Protein AF-A0A059LB56-F1 (afdb_monomer_lite)

Structure (mmCIF, N/CA/C/O backbone):
data_AF-A0A059LB56-F1
#
_entry.id   AF-A0A059LB56-F1
#
loop_
_atom_site.group_PDB
_atom_site.id
_atom_site.type_symbol
_atom_site.label_atom_id
_atom_site.label_alt_id
_atom_site.label_comp_id
_atom_site.label_asym_id
_atom_site.label_entity_id
_atom_site.label_seq_id
_atom_site.pdbx_PDB_ins_code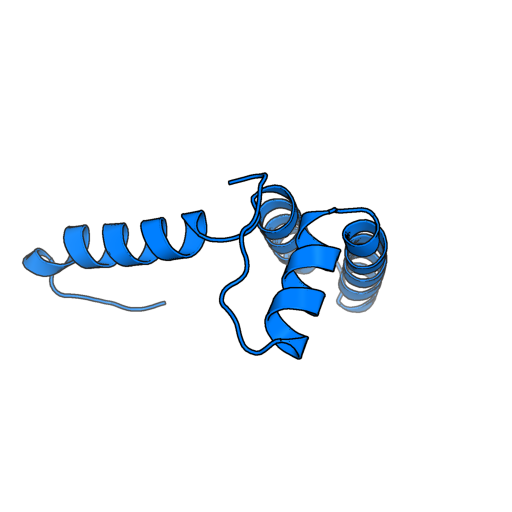
_atom_site.Cartn_x
_atom_site.Cartn_y
_atom_site.Cartn_z
_atom_site.occupancy
_atom_site.B_iso_or_equiv
_atom_site.auth_seq_id
_atom_site.auth_comp_id
_atom_site.auth_asym_id
_atom_site.auth_atom_id
_atom_site.pdbx_PDB_model_num
ATOM 1 N N . SER A 1 1 ? -8.987 -12.122 -1.988 1.00 71.12 1 SER A N 1
ATOM 2 C CA . SER A 1 1 ? -10.385 -11.694 -1.772 1.00 71.12 1 SER A CA 1
ATOM 3 C C . SER A 1 1 ? -11.022 -12.556 -0.693 1.00 71.12 1 SER A C 1
ATOM 5 O O . SER A 1 1 ? -10.719 -13.742 -0.665 1.00 71.12 1 SER A O 1
ATOM 7 N N . LYS A 1 2 ? -11.845 -11.981 0.199 1.00 82.94 2 LYS A N 1
ATOM 8 C CA . LYS A 1 2 ? -12.576 -12.681 1.278 1.00 82.94 2 LYS A CA 1
ATOM 9 C C . LYS A 1 2 ? -14.079 -12.536 1.018 1.00 82.94 2 LYS A C 1
ATOM 11 O O . LYS A 1 2 ? -14.514 -11.440 0.682 1.00 82.94 2 LYS A O 1
ATOM 16 N N . ALA A 1 3 ? -14.841 -13.620 1.149 1.00 90.12 3 ALA A N 1
ATOM 17 C CA . ALA A 1 3 ? -16.303 -13.597 1.090 1.00 90.12 3 ALA A CA 1
ATOM 18 C C . ALA A 1 3 ? -16.864 -13.713 2.512 1.00 90.12 3 ALA A C 1
ATOM 20 O O . ALA A 1 3 ? -16.348 -14.498 3.308 1.00 90.12 3 ALA A O 1
ATOM 21 N N . VAL A 1 4 ? -17.889 -12.922 2.825 1.00 90.88 4 VAL A N 1
ATOM 22 C CA . VAL A 1 4 ? -18.561 -12.913 4.131 1.00 90.88 4 VAL A CA 1
ATOM 23 C C . VAL A 1 4 ? -20.080 -12.935 3.944 1.00 90.88 4 VAL A C 1
ATOM 25 O O . VAL A 1 4 ? -20.562 -12.493 2.896 1.00 90.88 4 VAL A O 1
ATOM 28 N N . PRO A 1 5 ? -20.837 -13.443 4.930 1.00 95.00 5 PRO A N 1
ATOM 29 C CA . PRO A 1 5 ? -22.288 -13.303 4.976 1.00 95.00 5 PRO A CA 1
ATOM 30 C C . PRO A 1 5 ? -22.752 -11.845 4.811 1.00 95.00 5 PRO A C 1
ATOM 32 O O . PRO A 1 5 ? -22.056 -10.909 5.212 1.00 95.00 5 PRO A O 1
ATOM 35 N N . ALA A 1 6 ? -23.925 -11.645 4.201 1.00 92.12 6 ALA A N 1
ATOM 36 C CA . ALA A 1 6 ? -24.428 -10.313 3.845 1.00 92.12 6 ALA A CA 1
ATOM 37 C C . ALA A 1 6 ? -24.647 -9.399 5.066 1.00 92.12 6 ALA A C 1
ATOM 39 O O . ALA A 1 6 ? -24.417 -8.195 4.987 1.00 92.12 6 ALA A O 1
ATOM 40 N N . ASP A 1 7 ? -25.043 -9.979 6.195 1.00 93.50 7 ASP A N 1
ATOM 41 C CA . ASP A 1 7 ? -25.219 -9.315 7.489 1.00 93.50 7 ASP A CA 1
ATOM 42 C C . ASP A 1 7 ? -23.896 -8.825 8.101 1.00 93.50 7 ASP A C 1
ATOM 44 O O . ASP A 1 7 ? -23.892 -7.841 8.832 1.00 93.50 7 ASP A O 1
ATOM 48 N N . GLN A 1 8 ? -22.766 -9.446 7.751 1.00 93.25 8 GLN A N 1
ATOM 49 C CA . GLN A 1 8 ? -21.427 -9.072 8.231 1.00 93.25 8 GLN A CA 1
ATOM 50 C C . GLN A 1 8 ? -20.652 -8.189 7.243 1.00 93.25 8 GLN A C 1
ATOM 52 O O . GLN A 1 8 ? -19.568 -7.693 7.559 1.00 93.25 8 GLN A O 1
ATOM 57 N N . LEU A 1 9 ? -21.196 -7.975 6.039 1.00 92.56 9 LEU A N 1
ATOM 58 C CA . LEU A 1 9 ? -20.513 -7.280 4.950 1.00 92.56 9 LEU A CA 1
ATOM 59 C C . LEU A 1 9 ? -20.047 -5.882 5.357 1.00 92.56 9 LEU A C 1
ATOM 61 O O . LEU A 1 9 ? -18.886 -5.532 5.159 1.00 92.56 9 LEU A O 1
ATOM 65 N N . MET A 1 10 ? -20.944 -5.078 5.929 1.00 95.00 10 MET A N 1
ATOM 66 C CA . MET A 1 10 ? -20.642 -3.679 6.239 1.00 95.00 10 MET A CA 1
ATOM 67 C C . MET A 1 10 ? -19.592 -3.530 7.338 1.00 95.00 10 MET A C 1
ATOM 69 O O . MET A 1 10 ? -18.795 -2.589 7.300 1.00 95.00 10 MET A O 1
ATOM 73 N N . ASP A 1 11 ? -19.570 -4.453 8.293 1.00 94.00 11 ASP A N 1
ATOM 74 C CA . ASP A 1 11 ? -18.619 -4.411 9.398 1.00 94.00 11 ASP A CA 1
ATOM 75 C C . ASP A 1 11 ? -17.231 -4.852 8.938 1.00 94.00 11 ASP A C 1
ATOM 77 O O . ASP A 1 11 ? -16.245 -4.175 9.235 1.00 94.00 11 ASP A O 1
ATOM 81 N N . GLU A 1 12 ? -17.150 -5.889 8.101 1.00 93.06 12 GLU A N 1
ATOM 82 C CA . GLU A 1 12 ? -15.893 -6.290 7.467 1.00 93.06 12 GLU A CA 1
ATOM 83 C C . GLU A 1 12 ? -15.352 -5.185 6.540 1.00 93.06 12 GLU A C 1
ATOM 85 O O . GLU A 1 12 ? -14.166 -4.856 6.595 1.00 93.06 12 GLU A O 1
ATOM 90 N N . VAL A 1 13 ? -16.208 -4.558 5.721 1.00 93.06 13 VAL A N 1
ATOM 91 C CA . VAL A 1 13 ? -15.809 -3.449 4.834 1.00 93.06 13 VAL A CA 1
ATOM 92 C C . VAL A 1 13 ? -15.249 -2.280 5.641 1.00 93.06 13 VAL A C 1
ATOM 94 O O . VAL A 1 13 ? -14.197 -1.744 5.285 1.00 93.06 13 VAL A O 1
ATOM 97 N N . ARG A 1 14 ? -15.903 -1.897 6.744 1.00 94.75 14 ARG A N 1
ATOM 98 C CA . ARG A 1 14 ? -15.405 -0.836 7.631 1.00 94.75 14 ARG A CA 1
ATOM 99 C C . ARG A 1 14 ? -14.083 -1.209 8.289 1.00 94.75 14 ARG A C 1
ATOM 101 O O . ARG A 1 14 ? -13.192 -0.365 8.335 1.00 94.75 14 ARG A O 1
ATOM 108 N N . ALA A 1 15 ? -13.928 -2.450 8.744 1.00 93.75 15 ALA A N 1
ATOM 109 C CA . ALA A 1 15 ? -12.677 -2.924 9.329 1.00 93.75 15 ALA A CA 1
ATOM 110 C C . ALA A 1 15 ? -11.516 -2.858 8.320 1.00 93.75 15 ALA A C 1
ATOM 112 O O . ALA A 1 15 ? -10.431 -2.368 8.642 1.00 93.75 15 ALA A O 1
ATOM 113 N N . VAL A 1 16 ? -11.750 -3.281 7.074 1.00 92.44 16 VAL A N 1
ATOM 114 C CA . VAL A 1 16 ? -10.754 -3.186 5.997 1.00 92.44 16 VAL A CA 1
ATOM 115 C C . VAL A 1 16 ? -10.448 -1.727 5.663 1.00 92.44 16 VAL A C 1
ATOM 117 O O . VAL A 1 16 ? -9.278 -1.365 5.560 1.00 92.44 16 VAL A O 1
ATOM 120 N N . ALA A 1 17 ? -11.468 -0.876 5.532 1.00 90.81 17 ALA A N 1
ATOM 121 C CA . ALA A 1 17 ? -11.284 0.541 5.230 1.00 90.81 17 ALA A CA 1
ATOM 122 C C . ALA A 1 17 ? -10.490 1.264 6.328 1.00 9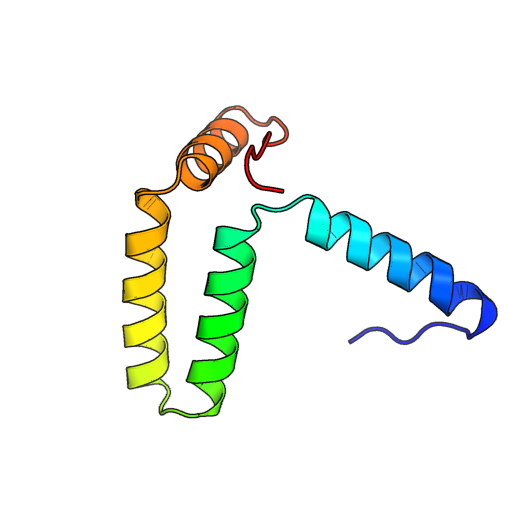0.81 17 ALA A C 1
ATOM 124 O O . ALA A 1 17 ? -9.562 2.003 6.012 1.00 90.81 17 ALA A O 1
ATOM 125 N N . ALA A 1 18 ? -10.795 1.004 7.603 1.00 92.06 18 ALA A N 1
ATOM 126 C CA . ALA A 1 18 ? -10.062 1.560 8.739 1.00 92.06 18 ALA A CA 1
ATOM 127 C C . ALA A 1 18 ? -8.592 1.120 8.736 1.00 92.06 18 ALA A C 1
ATOM 129 O O . ALA A 1 18 ? -7.699 1.938 8.947 1.00 92.06 18 ALA A O 1
ATOM 130 N N . ARG A 1 19 ? -8.326 -0.153 8.416 1.00 90.56 19 ARG A N 1
ATOM 131 C CA . ARG A 1 19 ? -6.959 -0.660 8.261 1.00 90.56 19 ARG A CA 1
ATOM 132 C C . ARG A 1 19 ? -6.228 0.003 7.096 1.00 90.56 19 ARG A C 1
ATOM 134 O O . ARG A 1 19 ? -5.052 0.302 7.218 1.00 90.56 19 ARG A O 1
ATOM 141 N N . VAL A 1 20 ? -6.888 0.225 5.961 1.00 89.56 20 VAL A N 1
ATOM 142 C CA . VAL A 1 20 ? -6.269 0.926 4.823 1.00 89.56 20 VAL A CA 1
ATOM 143 C C . VAL A 1 20 ? -5.982 2.389 5.185 1.00 89.56 20 VAL A C 1
ATOM 145 O O . VAL A 1 20 ? -4.905 2.892 4.881 1.00 89.56 20 VAL A O 1
ATOM 148 N N . ALA A 1 21 ? -6.907 3.047 5.885 1.00 89.00 21 ALA A N 1
ATOM 149 C CA . ALA A 1 21 ? -6.772 4.431 6.334 1.00 89.00 21 ALA A CA 1
ATOM 150 C C . ALA A 1 21 ? -5.688 4.633 7.408 1.00 89.00 21 ALA A C 1
ATOM 152 O O . ALA A 1 21 ? -5.200 5.746 7.568 1.00 89.00 21 ALA A O 1
ATOM 153 N N . SER A 1 22 ? -5.276 3.582 8.128 1.00 89.56 22 SER A N 1
ATOM 154 C CA . SER A 1 22 ? -4.184 3.679 9.105 1.00 89.56 22 SER A CA 1
ATOM 155 C C . SER A 1 22 ? -2.786 3.702 8.477 1.00 89.56 22 SER A C 1
ATOM 157 O O . SER A 1 22 ? -1.797 3.782 9.202 1.00 89.56 22 SER A O 1
ATOM 159 N N . PHE A 1 23 ? -2.664 3.572 7.155 1.00 89.38 23 PHE A N 1
ATOM 160 C CA . PHE A 1 23 ? -1.383 3.643 6.451 1.00 89.38 23 PHE A CA 1
ATOM 161 C C . PHE A 1 23 ? -1.133 5.034 5.862 1.00 89.38 23 PHE A C 1
ATOM 163 O O . PHE A 1 23 ? -2.040 5.843 5.702 1.00 89.38 23 PHE A O 1
ATOM 170 N N . SER A 1 24 ? 0.115 5.292 5.471 1.00 90.00 24 SER A N 1
ATOM 171 C CA . SER A 1 24 ? 0.474 6.509 4.742 1.00 90.00 24 SER A CA 1
ATOM 172 C C . SER A 1 24 ? -0.220 6.562 3.374 1.00 90.00 24 SER A C 1
ATOM 174 O O . SER A 1 24 ? 0.017 5.722 2.497 1.00 90.00 24 SER A O 1
ATOM 176 N N . LYS A 1 25 ? -1.045 7.591 3.170 1.00 89.56 25 LYS A N 1
ATOM 177 C CA . LYS A 1 25 ? -1.770 7.863 1.925 1.00 89.56 25 LYS A CA 1
ATOM 178 C C . LYS A 1 25 ? -0.871 7.937 0.683 1.00 89.56 25 LYS A C 1
ATOM 180 O O . LYS A 1 25 ? -1.194 7.256 -0.295 1.00 89.56 25 LYS A O 1
ATOM 185 N N . PRO A 1 26 ? 0.250 8.696 0.664 1.00 90.31 26 PRO A N 1
ATOM 186 C CA . PRO A 1 26 ? 1.125 8.734 -0.510 1.00 90.31 26 PRO A CA 1
ATOM 187 C C . PRO A 1 26 ? 1.765 7.373 -0.810 1.00 90.31 26 PRO A C 1
ATOM 189 O O . PRO A 1 26 ? 1.944 7.031 -1.977 1.00 90.31 26 PRO A O 1
ATOM 192 N N . VAL A 1 27 ? 2.059 6.566 0.215 1.00 90.94 27 VAL A N 1
ATOM 193 C CA . VAL A 1 27 ? 2.634 5.224 0.030 1.00 90.94 27 VAL A CA 1
ATOM 194 C C . VAL A 1 27 ? 1.604 4.263 -0.563 1.00 90.94 27 VAL A C 1
ATOM 196 O O . VAL A 1 27 ? 1.917 3.552 -1.517 1.00 90.94 27 VAL A O 1
ATOM 199 N N . ILE A 1 28 ? 0.361 4.269 -0.067 1.00 92.56 28 ILE A N 1
ATOM 200 C CA . ILE A 1 28 ? -0.712 3.437 -0.633 1.00 92.56 28 ILE A CA 1
ATOM 201 C C . ILE A 1 28 ? -1.023 3.825 -2.079 1.00 92.56 28 ILE A C 1
ATOM 203 O O . ILE A 1 28 ? -1.217 2.941 -2.914 1.00 92.56 28 ILE A O 1
ATOM 207 N N . ALA A 1 29 ? -1.044 5.122 -2.393 1.00 92.00 29 ALA A N 1
ATOM 208 C CA . ALA A 1 29 ? -1.260 5.588 -3.759 1.00 92.00 29 ALA A CA 1
ATOM 209 C C . ALA A 1 29 ? -0.184 5.044 -4.715 1.00 92.00 29 ALA A C 1
ATOM 211 O O . ALA A 1 29 ? -0.527 4.454 -5.740 1.00 92.00 29 ALA A O 1
ATOM 212 N N . LYS A 1 30 ? 1.097 5.146 -4.334 1.00 93.38 30 LYS A N 1
ATOM 213 C CA . LYS A 1 30 ? 2.226 4.604 -5.108 1.00 93.38 30 LYS A CA 1
ATOM 214 C C . LYS A 1 30 ? 2.165 3.087 -5.263 1.00 93.38 30 LYS A C 1
ATOM 216 O O . LYS A 1 30 ? 2.385 2.572 -6.355 1.00 93.38 30 LYS A O 1
ATOM 221 N N . ALA A 1 31 ? 1.836 2.362 -4.193 1.00 93.06 31 ALA A N 1
ATOM 222 C CA . ALA A 1 31 ? 1.696 0.908 -4.247 1.00 93.06 31 ALA A CA 1
ATOM 223 C C . ALA A 1 31 ? 0.581 0.486 -5.217 1.00 93.06 31 ALA A C 1
ATOM 225 O O . ALA A 1 31 ? 0.775 -0.413 -6.035 1.00 93.06 31 ALA A O 1
ATOM 226 N N . LYS A 1 32 ? -0.569 1.171 -5.174 1.00 93.62 32 LYS A N 1
ATOM 227 C CA . LYS A 1 32 ? -1.679 0.933 -6.104 1.00 93.62 32 LYS A CA 1
ATOM 228 C C . LYS A 1 32 ? -1.277 1.221 -7.554 1.00 93.62 32 LYS A C 1
ATOM 230 O O . LYS A 1 32 ? -1.636 0.456 -8.443 1.00 93.62 32 LYS A O 1
ATOM 235 N N . GLU A 1 33 ? -0.526 2.292 -7.787 1.00 93.94 33 GLU A N 1
ATOM 236 C CA . GLU A 1 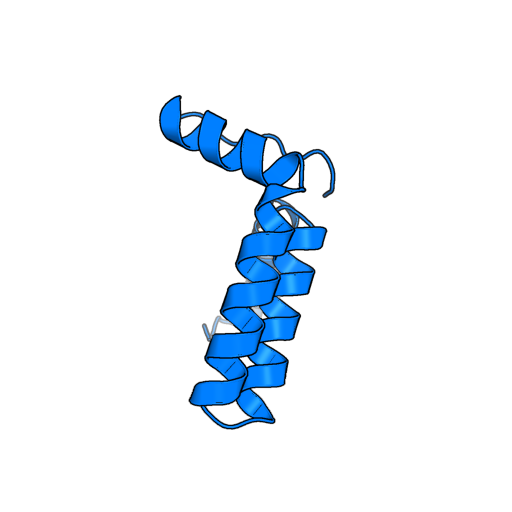33 ? -0.016 2.649 -9.113 1.00 93.94 33 GLU A CA 1
ATOM 237 C C . GLU A 1 33 ? 0.942 1.586 -9.671 1.00 93.94 33 GLU A C 1
ATOM 239 O O . GLU A 1 33 ? 0.767 1.155 -10.808 1.00 93.94 33 GLU A O 1
ATOM 244 N N . CYS A 1 34 ? 1.882 1.088 -8.857 1.00 93.88 34 CYS A N 1
ATOM 245 C CA . CYS A 1 34 ? 2.797 0.012 -9.259 1.00 93.88 34 CYS A CA 1
ATOM 246 C C . CYS A 1 34 ? 2.037 -1.248 -9.691 1.00 93.88 34 CYS A C 1
ATOM 248 O O . CYS A 1 34 ? 2.348 -1.832 -10.727 1.00 93.88 34 CYS A O 1
ATOM 250 N N . VAL A 1 35 ? 1.016 -1.640 -8.921 1.00 93.62 35 VAL A N 1
ATOM 251 C CA . VAL A 1 35 ? 0.178 -2.802 -9.241 1.00 93.62 35 VAL A CA 1
ATOM 252 C C . VAL A 1 35 ? -0.565 -2.592 -10.560 1.00 93.62 35 VAL A C 1
ATOM 254 O O . VAL A 1 35 ? -0.530 -3.472 -11.413 1.00 93.62 35 VAL A O 1
ATOM 257 N N . ASN A 1 36 ? -1.192 -1.431 -10.758 1.00 94.38 36 ASN A N 1
ATOM 258 C CA . ASN A 1 36 ? -1.907 -1.129 -12.000 1.00 94.38 36 ASN A CA 1
ATOM 259 C C . ASN A 1 36 ? -0.975 -1.163 -13.222 1.00 94.38 36 ASN A C 1
ATOM 261 O O . ASN A 1 36 ? -1.299 -1.797 -14.220 1.00 94.38 36 ASN A O 1
ATOM 265 N N . ILE A 1 37 ? 0.208 -0.550 -13.129 1.00 93.44 37 ILE A N 1
ATOM 266 C CA . ILE A 1 37 ? 1.178 -0.523 -14.234 1.00 93.44 37 ILE A CA 1
ATOM 267 C C . ILE A 1 37 ? 1.728 -1.919 -14.530 1.00 93.44 37 ILE A C 1
ATOM 269 O O . ILE A 1 37 ? 1.935 -2.262 -15.693 1.00 93.44 37 ILE A O 1
ATOM 273 N N . ALA A 1 38 ? 1.926 -2.757 -13.513 1.00 93.06 38 ALA A N 1
ATOM 274 C CA . ALA A 1 38 ? 2.352 -4.137 -13.719 1.00 93.06 38 ALA A CA 1
ATOM 275 C C . ALA A 1 38 ? 1.323 -4.966 -14.514 1.00 93.06 38 ALA A C 1
ATOM 277 O O . ALA A 1 38 ? 1.718 -5.889 -15.220 1.00 93.06 38 ALA A O 1
ATOM 278 N N . PHE A 1 39 ? 0.026 -4.632 -14.449 1.00 91.56 39 PHE A N 1
ATOM 279 C CA . PHE A 1 39 ? -1.005 -5.276 -15.275 1.00 91.56 39 PHE A CA 1
ATOM 280 C C . PHE A 1 39 ? -1.003 -4.810 -16.737 1.00 91.56 39 PHE A C 1
ATOM 282 O O . PHE A 1 39 ? -1.479 -5.538 -17.605 1.00 91.56 39 PHE A O 1
ATOM 289 N N . GLU A 1 40 ? -0.473 -3.621 -17.016 1.00 92.62 40 GLU A N 1
ATOM 290 C CA . GLU A 1 40 ? -0.460 -3.015 -18.354 1.00 92.62 40 GLU A CA 1
ATOM 291 C C . GLU A 1 40 ? 0.889 -3.177 -19.078 1.00 92.62 40 GLU A C 1
ATOM 293 O O . GLU A 1 40 ? 1.015 -2.824 -20.251 1.00 92.62 40 GLU A O 1
ATOM 298 N N . THR A 1 41 ? 1.913 -3.708 -18.402 1.00 92.69 41 THR A N 1
ATOM 299 C CA . THR A 1 41 ? 3.292 -3.770 -18.909 1.00 92.69 41 THR A CA 1
ATOM 300 C C . THR A 1 41 ? 3.904 -5.166 -18.781 1.00 92.69 41 THR A C 1
ATOM 302 O O . THR A 1 41 ? 3.308 -6.093 -18.234 1.00 92.69 41 THR A O 1
ATOM 305 N N . SER A 1 42 ? 5.111 -5.351 -19.326 1.00 95.12 42 SER A N 1
ATOM 306 C CA . SER A 1 42 ? 5.878 -6.575 -19.095 1.00 95.12 42 SER A CA 1
ATOM 307 C C . SER A 1 42 ? 6.429 -6.613 -17.668 1.00 95.12 42 SER A C 1
ATOM 309 O O . SER A 1 42 ? 6.671 -5.578 -17.047 1.00 95.12 42 SER A O 1
ATOM 311 N N . LEU A 1 43 ? 6.730 -7.818 -17.172 1.00 92.19 43 LEU A N 1
ATOM 312 C CA . LEU A 1 43 ? 7.340 -8.006 -15.853 1.00 92.19 43 LEU A CA 1
ATOM 313 C C . LEU A 1 43 ? 8.603 -7.150 -15.656 1.00 92.19 43 LEU A C 1
ATOM 315 O O . LEU A 1 43 ? 8.800 -6.572 -14.590 1.00 92.19 43 LEU A O 1
ATOM 319 N N . SER A 1 44 ? 9.462 -7.054 -16.676 1.00 94.88 44 SER A N 1
ATOM 320 C CA . SER A 1 44 ? 10.705 -6.282 -16.589 1.00 94.88 44 SER A CA 1
ATOM 321 C C . SER A 1 44 ? 10.454 -4.784 -16.415 1.00 94.88 44 SER A C 1
ATOM 323 O O . SER A 1 44 ? 11.136 -4.143 -15.615 1.00 94.88 44 SER A O 1
ATOM 325 N N . GLU A 1 45 ? 9.469 -4.233 -17.128 1.00 93.62 45 GLU A N 1
ATOM 326 C CA . GLU A 1 45 ? 9.120 -2.814 -17.031 1.00 93.62 45 GLU A CA 1
ATOM 327 C C . GLU A 1 45 ? 8.365 -2.505 -15.736 1.00 93.62 45 GLU A C 1
ATOM 329 O O . GLU A 1 45 ? 8.693 -1.522 -15.069 1.00 93.62 45 GLU A O 1
ATOM 334 N N . GLY A 1 46 ? 7.456 -3.385 -15.306 1.00 94.19 46 GLY A N 1
ATOM 335 C CA . GLY A 1 46 ? 6.789 -3.277 -14.008 1.00 94.19 46 GLY A CA 1
ATOM 336 C C . GLY A 1 46 ? 7.789 -3.237 -12.847 1.00 94.19 46 GLY A C 1
ATOM 337 O O . GLY A 1 46 ? 7.753 -2.321 -12.028 1.00 94.19 46 GLY A O 1
ATOM 338 N N . LEU A 1 47 ? 8.769 -4.150 -12.830 1.00 94.62 47 LEU A N 1
ATOM 339 C CA . LEU A 1 47 ? 9.832 -4.163 -11.815 1.00 94.62 47 LEU A CA 1
ATOM 340 C C . LEU A 1 47 ? 10.725 -2.917 -11.871 1.00 94.62 47 LEU A C 1
ATOM 342 O O . LEU A 1 47 ? 11.200 -2.431 -10.840 1.00 94.62 47 LEU A O 1
ATOM 346 N N . ARG A 1 48 ? 10.989 -2.389 -13.072 1.00 95.00 48 ARG A N 1
ATOM 347 C CA . ARG A 1 48 ? 11.752 -1.147 -13.239 1.00 95.00 48 ARG A CA 1
ATOM 348 C C . ARG A 1 48 ? 10.993 0.046 -12.660 1.00 95.00 48 ARG A C 1
ATOM 350 O O . ARG A 1 48 ? 11.606 0.870 -11.977 1.00 95.00 48 ARG A O 1
ATOM 357 N N . PHE A 1 49 ? 9.689 0.124 -12.918 1.00 94.62 49 PHE A N 1
ATOM 358 C CA . PHE A 1 49 ? 8.810 1.149 -12.368 1.00 94.62 49 PHE A CA 1
ATOM 359 C C . PHE A 1 49 ? 8.738 1.054 -10.841 1.00 94.62 49 PHE A C 1
ATOM 361 O O . PHE A 1 49 ? 9.045 2.029 -10.157 1.00 94.62 49 PHE A O 1
ATOM 368 N N . GLU A 1 50 ? 8.445 -0.132 -10.303 1.00 93.88 50 GLU A N 1
ATOM 369 C CA . GLU A 1 50 ? 8.337 -0.364 -8.859 1.00 93.88 50 GLU A CA 1
ATOM 370 C C . GLU A 1 50 ? 9.630 0.012 -8.130 1.00 93.88 50 GLU A C 1
ATOM 372 O O . GLU A 1 50 ? 9.597 0.714 -7.120 1.00 93.88 50 GLU A O 1
ATOM 377 N N . LYS A 1 51 ? 10.792 -0.361 -8.684 1.00 94.19 51 LYS A N 1
ATOM 378 C CA . LYS A 1 51 ? 12.091 0.034 -8.129 1.00 94.19 51 LYS A CA 1
ATOM 379 C C . LYS A 1 51 ? 12.206 1.553 -8.022 1.00 94.19 51 LYS A C 1
ATOM 381 O O . LYS A 1 51 ? 12.622 2.051 -6.981 1.00 94.19 51 LYS A O 1
ATOM 386 N N . ARG A 1 52 ? 11.848 2.299 -9.072 1.00 94.19 52 ARG A N 1
ATOM 387 C CA . ARG A 1 52 ? 11.900 3.769 -9.063 1.00 94.19 52 ARG A CA 1
ATOM 388 C C . ARG A 1 52 ? 10.964 4.357 -8.009 1.00 94.19 52 ARG A C 1
ATOM 390 O O . ARG A 1 52 ? 11.382 5.239 -7.258 1.00 94.19 52 ARG A O 1
ATOM 397 N N . GLU A 1 53 ? 9.734 3.861 -7.930 1.00 93.62 53 GLU A N 1
ATOM 398 C CA . GLU A 1 53 ? 8.775 4.334 -6.932 1.00 93.62 53 GLU A CA 1
ATOM 399 C C . GLU A 1 53 ? 9.232 4.017 -5.508 1.00 93.62 53 GLU A C 1
ATOM 401 O O . GLU 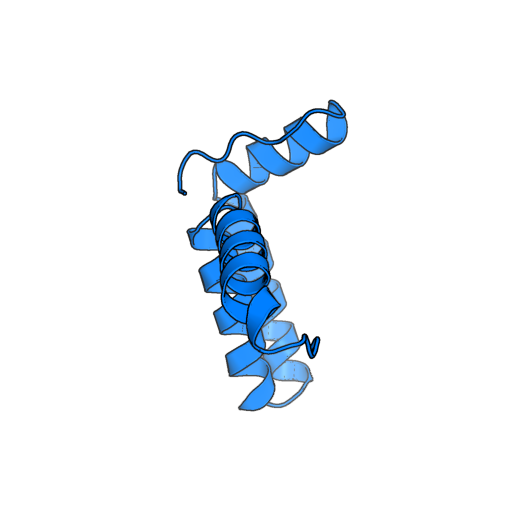A 1 53 ? 9.136 4.881 -4.635 1.00 93.62 53 GLU A O 1
ATOM 406 N N . PHE A 1 54 ? 9.839 2.851 -5.284 1.00 91.56 54 PHE A N 1
ATOM 407 C CA . PHE A 1 54 ? 10.428 2.481 -4.000 1.00 91.56 54 PHE A CA 1
ATOM 408 C C . PHE A 1 54 ? 11.517 3.466 -3.557 1.00 91.56 54 PHE A C 1
ATOM 410 O O . PHE A 1 54 ? 11.498 3.926 -2.416 1.00 91.56 54 PHE A O 1
ATOM 417 N N . TRP A 1 55 ? 12.420 3.868 -4.460 1.00 93.00 55 TRP A N 1
ATOM 418 C CA . TRP A 1 55 ? 13.416 4.905 -4.158 1.00 93.00 55 TRP A CA 1
ATOM 419 C C . TRP A 1 55 ? 12.764 6.244 -3.803 1.00 93.00 55 TRP A C 1
ATOM 421 O O . TRP A 1 55 ? 13.205 6.912 -2.869 1.00 93.00 55 TRP A O 1
ATOM 431 N N . SER A 1 56 ? 11.684 6.620 -4.496 1.00 92.19 56 SER A N 1
ATOM 432 C CA . SER A 1 56 ? 10.964 7.866 -4.208 1.00 92.19 56 SER A CA 1
ATOM 433 C C . SER A 1 56 ? 10.350 7.888 -2.801 1.00 92.19 56 SER A C 1
ATOM 435 O O . SER A 1 56 ? 10.274 8.948 -2.180 1.00 92.19 56 SER A O 1
ATOM 437 N N . CYS A 1 57 ? 9.979 6.725 -2.251 1.00 90.81 57 CYS A N 1
ATOM 438 C CA . CYS A 1 57 ? 9.419 6.626 -0.904 1.00 90.81 57 CYS A CA 1
ATOM 439 C C . CYS A 1 57 ? 10.412 7.045 0.190 1.00 90.81 57 CYS A C 1
ATOM 441 O O . CYS A 1 57 ? 9.971 7.549 1.217 1.00 90.81 57 CYS A O 1
ATOM 443 N N . PHE A 1 58 ? 11.731 6.922 -0.014 1.00 89.88 58 PHE A N 1
ATOM 444 C CA . PHE A 1 58 ? 12.736 7.373 0.967 1.00 89.88 58 PHE A CA 1
ATOM 445 C C . PHE A 1 58 ? 12.748 8.895 1.185 1.00 89.88 58 PHE A C 1
ATOM 447 O O . PHE A 1 58 ? 13.290 9.375 2.183 1.00 89.88 58 PHE A O 1
ATOM 454 N N . ALA A 1 59 ? 12.144 9.665 0.275 1.00 90.31 59 ALA A N 1
ATOM 455 C CA . ALA A 1 59 ? 11.958 11.100 0.456 1.00 90.31 59 ALA A CA 1
ATOM 456 C C . ALA A 1 59 ? 10.801 11.438 1.418 1.00 90.31 59 ALA A C 1
ATOM 458 O O . ALA A 1 59 ? 10.724 12.568 1.897 1.00 90.31 59 ALA A O 1
ATOM 459 N N . LEU A 1 60 ? 9.909 10.486 1.719 1.00 88.69 60 LEU A N 1
ATOM 460 C CA . LEU A 1 60 ? 8.732 10.714 2.558 1.00 88.69 60 LEU A CA 1
ATOM 461 C C . LEU A 1 60 ? 9.079 10.638 4.051 1.00 88.69 60 LEU A C 1
ATOM 463 O O . LEU A 1 60 ? 9.777 9.728 4.499 1.00 88.69 60 LEU A O 1
ATOM 467 N N . GLU A 1 61 ? 8.516 11.551 4.848 1.00 87.81 61 GLU A N 1
ATOM 468 C CA . GLU A 1 61 ? 8.607 11.487 6.317 1.00 87.81 61 GLU A CA 1
ATOM 469 C C . GLU A 1 61 ? 8.021 10.180 6.864 1.00 87.81 61 GLU A C 1
ATOM 471 O O . GLU A 1 61 ? 8.597 9.570 7.762 1.00 87.81 61 GLU A O 1
ATOM 476 N N . ASP A 1 62 ? 6.920 9.713 6.270 1.00 87.19 62 ASP A N 1
ATOM 477 C CA . ASP A 1 62 ? 6.230 8.492 6.689 1.00 87.19 62 ASP A CA 1
ATOM 478 C C . ASP A 1 62 ? 7.093 7.234 6.500 1.00 87.19 62 ASP A C 1
ATOM 480 O O . ASP A 1 62 ? 6.982 6.289 7.279 1.00 87.19 62 ASP A O 1
ATOM 484 N N . GLN A 1 63 ? 7.992 7.218 5.508 1.00 89.44 63 GLN A N 1
ATOM 485 C CA . GLN A 1 63 ? 8.930 6.109 5.325 1.00 89.44 63 GLN A CA 1
ATOM 486 C C . GLN A 1 63 ? 9.955 6.071 6.463 1.00 89.44 63 GLN A C 1
ATOM 488 O O . GLN A 1 63 ? 10.219 5.002 7.016 1.00 89.44 63 GLN A O 1
ATOM 493 N N . LYS A 1 64 ? 10.484 7.233 6.864 1.00 90.00 64 LYS A N 1
ATOM 494 C CA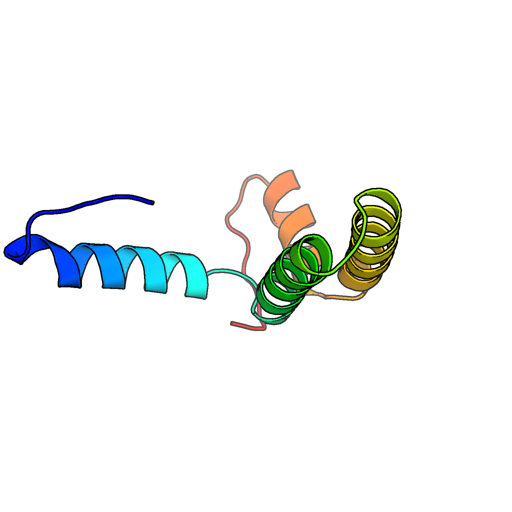 . LYS A 1 64 ? 11.430 7.343 7.985 1.00 90.00 64 LYS A CA 1
ATOM 495 C C . LYS A 1 64 ? 10.772 6.952 9.304 1.00 90.00 64 LYS A C 1
ATOM 497 O O . LYS A 1 64 ? 11.341 6.168 10.060 1.00 90.00 64 LYS A O 1
ATOM 502 N N . GLU A 1 65 ? 9.563 7.451 9.545 1.00 91.06 65 GLU A N 1
ATOM 503 C CA . GLU A 1 65 ? 8.753 7.118 10.718 1.00 91.06 65 GLU A CA 1
ATOM 504 C C . GLU A 1 65 ? 8.415 5.624 10.766 1.00 91.06 65 GLU A C 1
ATOM 506 O O . GLU A 1 65 ? 8.584 4.996 11.807 1.00 91.06 65 GLU A O 1
ATOM 511 N N . GLY A 1 66 ? 8.010 5.022 9.642 1.00 89.31 66 GLY A N 1
ATOM 512 C CA . GLY A 1 66 ? 7.734 3.587 9.556 1.00 89.31 66 GLY A CA 1
ATOM 513 C C . GLY A 1 66 ? 8.953 2.731 9.905 1.00 89.31 66 GLY A C 1
ATOM 514 O O . GLY A 1 66 ? 8.855 1.809 10.716 1.00 89.31 66 GLY A O 1
ATOM 515 N N . MET A 1 67 ? 10.124 3.073 9.359 1.00 91.44 67 MET A N 1
ATOM 516 C CA . MET A 1 67 ? 11.381 2.374 9.656 1.00 91.44 67 MET A CA 1
ATOM 517 C C . MET A 1 67 ? 11.821 2.561 11.112 1.00 91.44 67 MET A C 1
ATOM 519 O O . MET A 1 67 ? 12.288 1.616 11.752 1.00 91.44 67 MET A O 1
ATOM 523 N N . GLN A 1 68 ? 11.656 3.769 11.656 1.00 92.81 68 GLN A N 1
ATOM 524 C CA . GLN A 1 68 ? 11.976 4.058 13.050 1.00 92.81 68 GLN A CA 1
ATOM 525 C C . GLN A 1 68 ? 11.046 3.302 14.000 1.00 92.81 68 GLN A C 1
ATOM 527 O O . GLN A 1 68 ? 11.520 2.673 14.945 1.00 92.81 68 GLN A O 1
ATOM 532 N N . ALA A 1 69 ? 9.741 3.333 13.739 1.00 92.62 69 ALA A N 1
ATOM 533 C CA . ALA A 1 69 ? 8.735 2.635 14.521 1.00 92.62 69 ALA A CA 1
ATOM 534 C C . ALA A 1 69 ? 8.979 1.122 14.529 1.00 92.62 69 ALA A C 1
ATOM 536 O O . ALA A 1 69 ? 8.946 0.503 15.592 1.00 92.62 69 ALA A O 1
ATOM 537 N N . PHE A 1 70 ? 9.333 0.553 13.371 1.00 92.25 70 PHE A N 1
ATOM 538 C CA . PHE A 1 70 ? 9.715 -0.851 13.248 1.00 92.25 70 PHE A CA 1
ATOM 539 C C . PHE A 1 70 ? 10.942 -1.190 14.106 1.00 92.25 70 PHE A C 1
ATOM 541 O O . PHE A 1 70 ? 10.899 -2.127 14.902 1.00 92.25 70 PHE A O 1
ATOM 548 N N . SER A 1 71 ? 12.012 -0.394 14.007 1.00 94.31 71 SER A N 1
ATOM 549 C CA . SER A 1 71 ? 13.235 -0.584 14.803 1.00 94.31 71 SER A CA 1
ATOM 550 C C . SER A 1 71 ? 12.971 -0.467 16.313 1.00 94.31 71 SER A C 1
ATOM 552 O O . SER A 1 71 ? 13.496 -1.238 17.114 1.00 94.31 71 SER A O 1
ATOM 554 N N . GLN A 1 72 ? 12.087 0.453 16.703 1.00 94.81 72 GLN A N 1
ATOM 555 C CA . GLN A 1 72 ? 11.692 0.697 18.092 1.00 94.81 72 GLN A CA 1
ATOM 556 C C . GLN A 1 72 ? 10.564 -0.226 18.587 1.00 94.81 72 GLN A C 1
ATOM 558 O O . GLN A 1 72 ? 10.150 -0.096 19.737 1.00 94.81 72 GLN A O 1
ATOM 563 N N . LYS A 1 73 ? 10.063 -1.150 17.750 1.00 91.81 73 LYS A N 1
ATOM 564 C CA . LYS A 1 73 ? 8.933 -2.052 18.049 1.00 91.81 73 LYS A CA 1
ATOM 565 C C . LYS A 1 73 ? 7.683 -1.325 18.565 1.00 91.81 73 LYS A C 1
ATOM 567 O O . LYS A 1 73 ? 6.992 -1.817 19.455 1.00 91.81 73 LYS A O 1
ATOM 572 N N . ARG A 1 74 ? 7.396 -0.150 18.009 1.00 93.88 74 ARG A N 1
ATOM 573 C CA . ARG A 1 74 ? 6.192 0.640 18.302 1.00 93.88 74 ARG A CA 1
ATOM 574 C C . ARG A 1 74 ? 5.319 0.763 17.061 1.00 93.88 74 ARG A C 1
ATOM 576 O O . ARG A 1 74 ? 5.781 0.550 15.943 1.00 93.88 74 ARG A O 1
ATOM 583 N N . GLU A 1 75 ? 4.073 1.174 17.253 1.00 88.12 75 GLU A N 1
ATOM 584 C CA . GLU A 1 75 ? 3.207 1.518 16.129 1.00 88.12 75 GLU A CA 1
ATOM 585 C C . GLU A 1 75 ? 3.675 2.827 15.458 1.00 88.12 75 GLU A C 1
ATOM 587 O O . GLU A 1 75 ? 4.058 3.782 16.155 1.00 88.12 75 GLU A O 1
ATOM 592 N N . PRO A 1 76 ? 3.696 2.881 14.113 1.00 87.69 76 PRO A N 1
ATOM 593 C CA . PRO A 1 76 ? 4.052 4.085 13.376 1.00 87.69 76 PRO A CA 1
ATOM 594 C C . PRO A 1 76 ? 2.933 5.123 13.445 1.00 87.69 76 PRO A C 1
ATOM 596 O O . PRO A 1 76 ? 1.751 4.789 13.382 1.00 87.69 76 PRO A O 1
ATOM 599 N N . LYS A 1 77 ? 3.308 6.400 13.528 1.00 86.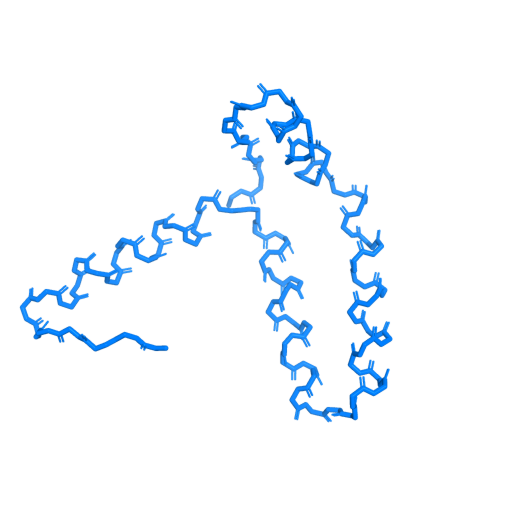81 77 LYS A N 1
ATOM 600 C CA . LYS A 1 77 ? 2.367 7.524 13.474 1.00 86.81 77 LYS A CA 1
ATOM 601 C C . LYS A 1 77 ? 2.562 8.301 12.181 1.00 86.81 77 LYS A C 1
ATOM 603 O O . LYS A 1 77 ? 3.319 9.268 12.139 1.00 86.81 77 LYS A O 1
ATOM 608 N N . PHE A 1 78 ? 1.879 7.874 11.126 1.00 86.06 78 PHE A N 1
ATOM 609 C CA . PHE A 1 78 ? 1.924 8.571 9.841 1.00 86.06 78 PHE A CA 1
ATOM 610 C C . PHE A 1 78 ? 1.217 9.924 9.933 1.00 86.06 78 PHE A C 1
ATOM 612 O O . PHE A 1 78 ? 0.143 10.028 10.521 1.00 86.06 78 PHE A O 1
ATOM 619 N N . LYS A 1 79 ? 1.818 10.971 9.362 1.00 74.00 79 LYS A N 1
ATOM 620 C CA . LYS A 1 79 ? 1.232 12.324 9.383 1.00 74.00 79 LYS A CA 1
ATOM 621 C C . LYS A 1 79 ? 0.293 12.574 8.203 1.00 74.00 79 LYS A C 1
ATOM 623 O O . LYS A 1 79 ? -0.575 13.434 8.299 1.00 74.00 79 LYS A O 1
ATOM 628 N N . ASN A 1 80 ? 0.459 11.822 7.112 1.00 66.12 80 ASN A N 1
ATOM 629 C CA . ASN A 1 80 ? -0.332 11.956 5.888 1.00 66.12 80 ASN A CA 1
ATOM 630 C C . ASN A 1 80 ? -1.346 10.807 5.754 1.00 66.12 80 ASN A C 1
ATOM 632 O O . ASN A 1 80 ? -1.198 9.955 4.872 1.00 66.12 80 ASN A O 1
ATOM 636 N N . MET A 1 81 ? -2.336 10.764 6.651 1.00 59.00 81 MET A N 1
ATOM 637 C CA . MET A 1 81 ? -3.493 9.856 6.548 1.00 59.00 81 MET A CA 1
ATOM 638 C C . MET A 1 81 ? -4.551 10.413 5.583 1.00 59.00 81 MET A C 1
ATOM 640 O O . MET A 1 81 ? -4.749 11.650 5.558 1.00 59.00 81 MET A O 1
#

pLDDT: mean 90.69, std 5.92, range [59.0, 95.12]

Foldseek 3Di:
DDDDPPVCVVVVVVVVVVVVVQAAPVVVVLVVVLVVVPVVDPPVVSVVSNVVSVVVCVVDPQSVQVVVCVVVVHDGDHPHD

Secondary structure (DSSP, 8-state):
-----GGGHHHHHHHHHHHHHTS-HHHHHHHHHHHHHHHHS-HHHHHHHHHHHHHHHTTSHHHHHHHHHHHTTS----S--

Sequence (81 aa):
SKAVPADQLMDEVRAVAARVASFSKPVIAKAKECVNIAFETSLSEGLRFEKREFWSCFALEDQKEGMQAFSQKREPKFKNM

Radius of gyration: 15.83 Å; chains: 1; bounding box: 39×26×37 Å